Protein AF-A0A918GVF9-F1 (afdb_monomer)

Sequence (146 aa):
MPPSTAGGTGHGTGARDRGTAPSPSNTGVKCWPDTREYTHTYPTDYAALGDGRPAALFSSYDQQTVDTHFAWMSRYGVDTAALQRFDPTGDEGPTRDAMTEKVRVAAEAHGVDREGTRRRRDARRRPRRYASPPRRTASGFTSCTT

Organism: Streptomyces griseoviridis (NCBI:txid45398)

Radius of gyration: 26.33 Å; Cα contacts (8 Å, |Δi|>4): 145; chains: 1; bounding box: 44×30×105 Å

Foldseek 3Di:
DDPDPLPDQAQEDFFPPSSAFHEPVGGPDPDQDDCPQPPDWGAGHYQADPVRHTRTHDHPLDLSVLLVVLLVCLVVVNQEDDDDDDPCPDPCVVSSVSSVVSNVVSSVVSNRCVVVVVVVVVVVVDPPPPPPDDPPDDDDDDDDDD

Secondary structure (DSSP, 8-state):
-PPP---S--S-TT-SSTTS---SSS---SSPPP-TT-S--EE-SSPPPTTS---EE--TTSHHHHHHHHHHHHHTT----------TTSTTHHHHHHHHHHHHHHHHHHTSSHHHHHHHHHHHHS-----PPP-------PPPP-

pLDDT: mean 81.17, std 18.95, range [29.47, 98.25]

Solvent-accessible surface area (backbone atoms only — not comparable to full-atom values): 9246 Å² total; per-residue (Å²): 132,79,84,77,85,70,76,90,69,63,62,31,55,41,20,66,54,57,92,42,66,25,22,89,92,30,57,53,62,87,68,86,77,88,56,87,86,50,95,61,68,43,77,38,68,44,70,55,41,100,85,67,47,78,37,54,41,56,31,82,75,41,61,70,48,45,39,48,53,32,46,47,30,40,75,72,70,42,48,71,80,83,86,88,84,70,59,70,86,53,93,51,17,67,62,53,52,54,50,51,52,51,50,50,54,26,23,65,74,41,53,28,37,54,68,61,50,49,53,52,54,53,57,71,69,50,77,85,80,77,75,76,76,81,82,79,77,88,76,85,87,82,87,83,86,132

Nearest PDB structures (foldseek):
  8wey-assembly1_K  TM=3.440E-01  e=5.937E+00  Cyanidium caldarium

Mean predicted aligned error: 11.57 Å

Structure (mmCIF, N/CA/C/O backbone):
data_AF-A0A918GVF9-F1
#
_entry.id   AF-A0A918GVF9-F1
#
loop_
_atom_site.group_PDB
_atom_site.id
_atom_site.type_symbol
_atom_site.label_atom_id
_atom_site.label_alt_id
_atom_site.label_comp_id
_atom_site.label_asym_id
_atom_site.label_entity_id
_atom_site.label_seq_id
_atom_site.pdbx_PDB_ins_code
_atom_site.Cartn_x
_atom_site.Cartn_y
_atom_site.Cartn_z
_atom_site.occupancy
_atom_site.B_iso_or_equiv
_atom_site.auth_seq_id
_atom_site.auth_comp_id
_atom_site.auth_asym_id
_atom_site.auth_atom_id
_atom_site.pdbx_PDB_model_num
ATOM 1 N N . MET A 1 1 ? 27.249 8.637 4.691 1.00 33.12 1 MET A N 1
ATOM 2 C CA . MET A 1 1 ? 26.865 8.575 3.265 1.00 33.12 1 MET A CA 1
ATOM 3 C C . MET A 1 1 ? 25.589 9.383 3.091 1.00 33.12 1 MET A C 1
ATOM 5 O O . MET A 1 1 ? 24.754 9.304 3.985 1.00 33.12 1 MET A O 1
ATOM 9 N N . PRO A 1 2 ? 25.465 10.215 2.046 1.00 29.47 2 PRO A N 1
ATOM 10 C CA . PRO A 1 2 ? 24.262 11.016 1.830 1.00 29.47 2 PRO A CA 1
ATOM 11 C C . PRO A 1 2 ? 23.060 10.106 1.519 1.00 29.47 2 PRO A C 1
ATOM 13 O O . PRO A 1 2 ? 23.265 9.018 0.971 1.00 29.47 2 PRO A O 1
ATOM 16 N N . PRO A 1 3 ? 21.823 10.513 1.862 1.00 35.34 3 PRO A N 1
ATOM 17 C CA . PRO A 1 3 ? 20.632 9.768 1.482 1.00 35.34 3 PRO A CA 1
ATOM 18 C C . PRO A 1 3 ? 20.571 9.712 -0.044 1.00 35.34 3 PRO A C 1
ATOM 20 O O . PRO A 1 3 ? 20.588 10.744 -0.714 1.00 35.34 3 PRO A O 1
ATOM 23 N N . SER A 1 4 ? 20.570 8.495 -0.585 1.00 39.38 4 SER A N 1
ATOM 24 C CA . SER A 1 4 ? 20.443 8.268 -2.018 1.00 39.38 4 SER A CA 1
ATOM 25 C C . SER A 1 4 ? 19.138 8.895 -2.496 1.00 39.38 4 SER A C 1
ATOM 27 O O . SER A 1 4 ? 18.053 8.488 -2.078 1.00 39.38 4 SER A O 1
ATOM 29 N N . THR A 1 5 ? 19.253 9.890 -3.373 1.00 34.50 5 THR A N 1
ATOM 30 C CA . THR A 1 5 ? 18.178 10.339 -4.254 1.00 34.50 5 THR A CA 1
ATOM 31 C C . THR A 1 5 ? 17.861 9.186 -5.207 1.00 34.50 5 THR A C 1
ATOM 33 O O . THR A 1 5 ? 18.295 9.166 -6.356 1.00 34.50 5 THR A O 1
ATOM 36 N N . ALA A 1 6 ? 17.149 8.177 -4.707 1.00 33.53 6 ALA A N 1
ATOM 37 C CA . ALA A 1 6 ? 16.557 7.146 -5.534 1.00 33.53 6 ALA A CA 1
ATOM 38 C C . ALA A 1 6 ? 15.424 7.803 -6.324 1.00 33.53 6 ALA A C 1
ATOM 40 O O . ALA A 1 6 ? 14.406 8.216 -5.767 1.00 33.53 6 ALA A O 1
ATOM 41 N N . GLY A 1 7 ? 15.626 7.942 -7.632 1.00 30.58 7 GLY A N 1
ATOM 42 C CA . GLY A 1 7 ? 14.549 8.279 -8.544 1.00 30.58 7 GLY A CA 1
ATOM 43 C C . GLY A 1 7 ? 13.405 7.279 -8.379 1.00 30.58 7 GLY A C 1
ATOM 44 O O . GLY A 1 7 ? 13.606 6.079 -8.519 1.00 30.58 7 GLY A O 1
ATOM 45 N N . GLY A 1 8 ? 12.220 7.791 -8.047 1.00 36.34 8 GLY A N 1
ATOM 46 C CA . GLY A 1 8 ? 10.914 7.278 -8.475 1.00 36.34 8 GLY A CA 1
ATOM 47 C C . GLY A 1 8 ? 10.528 5.819 -8.209 1.00 36.34 8 GLY A C 1
ATOM 48 O O . GLY A 1 8 ? 9.499 5.399 -8.728 1.00 36.34 8 GLY A O 1
ATOM 49 N N . THR A 1 9 ? 11.272 5.036 -7.433 1.00 40.56 9 THR A N 1
ATOM 50 C CA . THR A 1 9 ? 10.887 3.659 -7.103 1.00 40.56 9 THR A CA 1
ATOM 51 C C . THR A 1 9 ? 10.206 3.663 -5.741 1.00 40.56 9 THR A C 1
ATOM 53 O O . THR A 1 9 ? 10.837 3.721 -4.688 1.00 40.56 9 THR A O 1
ATOM 56 N N . GLY A 1 10 ? 8.869 3.684 -5.757 1.00 46.06 10 GLY A N 1
ATOM 57 C CA . GLY A 1 10 ? 8.077 3.433 -4.555 1.00 46.06 10 GLY A CA 1
ATOM 58 C C . GLY A 1 10 ? 8.561 2.144 -3.891 1.00 46.06 10 GLY A C 1
ATOM 59 O O . GLY A 1 10 ? 8.975 1.227 -4.596 1.00 46.06 10 GLY A O 1
ATOM 60 N N . HIS A 1 11 ? 8.536 2.080 -2.554 1.00 53.72 11 HIS A N 1
ATOM 61 C CA . HIS A 1 11 ? 8.862 0.871 -1.787 1.00 53.72 11 HIS A CA 1
ATOM 62 C C . HIS A 1 11 ? 8.232 -0.346 -2.487 1.00 53.72 11 HIS A C 1
ATOM 64 O O . HIS A 1 11 ? 7.002 -0.468 -2.518 1.00 53.72 11 HIS A O 1
ATOM 70 N N . GLY A 1 12 ? 9.074 -1.150 -3.146 1.00 54.94 12 GLY A N 1
ATOM 71 C CA . GLY A 1 12 ? 8.654 -1.999 -4.257 1.00 54.94 12 GLY A CA 1
ATOM 72 C C . GLY A 1 12 ? 7.879 -3.213 -3.781 1.00 54.94 12 GLY A C 1
ATOM 73 O O . GLY A 1 12 ? 8.463 -4.260 -3.498 1.00 54.94 12 GLY A O 1
ATOM 74 N N . THR A 1 13 ? 6.555 -3.093 -3.699 1.00 71.50 13 THR A N 1
ATOM 75 C CA . THR A 1 13 ? 5.681 -4.258 -3.575 1.00 71.50 13 THR A CA 1
ATOM 76 C C . THR A 1 13 ? 6.013 -5.223 -4.710 1.00 71.50 13 THR A C 1
ATOM 78 O O . THR A 1 13 ? 6.004 -4.844 -5.878 1.00 71.50 13 THR A O 1
ATOM 81 N N . GLY A 1 14 ? 6.307 -6.479 -4.376 1.00 81.50 14 GLY A N 1
ATOM 82 C CA . GLY A 1 14 ? 6.514 -7.518 -5.384 1.00 81.50 14 GLY A CA 1
ATOM 83 C C . GLY A 1 14 ? 7.934 -7.640 -5.947 1.00 81.50 14 GLY A C 1
ATOM 84 O O . GLY A 1 14 ? 8.121 -8.440 -6.859 1.00 81.50 14 GLY A O 1
ATOM 85 N N . ALA A 1 15 ? 8.935 -6.937 -5.410 1.00 88.88 15 ALA A N 1
ATOM 86 C CA . ALA A 1 15 ? 10.353 -7.190 -5.701 1.00 88.88 15 ALA A CA 1
ATOM 87 C C . ALA A 1 15 ? 11.010 -8.064 -4.612 1.00 88.88 15 ALA A C 1
ATOM 89 O O . ALA A 1 15 ? 10.568 -8.050 -3.461 1.00 88.88 15 ALA A O 1
ATOM 90 N N . ARG A 1 16 ? 12.066 -8.825 -4.950 1.00 87.31 16 ARG A N 1
ATOM 91 C CA . ARG A 1 16 ? 12.902 -9.510 -3.936 1.00 87.31 16 ARG A CA 1
ATOM 92 C C . ARG A 1 16 ? 13.949 -8.555 -3.376 1.00 87.31 16 ARG A C 1
ATOM 94 O O . ARG A 1 16 ? 14.058 -8.404 -2.163 1.00 87.31 16 ARG A O 1
ATOM 101 N N . ASP A 1 17 ? 14.683 -7.903 -4.269 1.00 87.75 17 ASP A N 1
ATOM 102 C CA . ASP A 1 17 ? 15.505 -6.745 -3.950 1.00 87.75 17 ASP A CA 1
ATOM 103 C C . ASP A 1 17 ? 14.630 -5.491 -4.007 1.00 87.75 17 ASP A C 1
ATOM 105 O O . ASP A 1 17 ? 14.181 -5.079 -5.076 1.00 87.75 17 ASP A O 1
ATOM 109 N N . ARG A 1 18 ? 14.385 -4.896 -2.837 1.00 78.31 18 ARG A N 1
ATOM 110 C CA . ARG A 1 18 ? 13.498 -3.737 -2.665 1.00 78.31 18 ARG A CA 1
ATOM 111 C C . ARG A 1 18 ? 14.076 -2.436 -3.231 1.00 78.31 18 ARG A C 1
ATOM 113 O O . ARG A 1 18 ? 13.327 -1.469 -3.328 1.00 78.31 18 ARG A O 1
ATOM 120 N N . GLY A 1 19 ? 15.372 -2.395 -3.561 1.00 82.12 19 GLY A N 1
ATOM 121 C CA . GLY A 1 19 ? 16.025 -1.231 -4.172 1.00 82.12 19 GLY A CA 1
ATOM 122 C C . GLY A 1 19 ? 15.843 -1.139 -5.690 1.00 82.12 19 GLY A C 1
ATOM 123 O O . GLY A 1 19 ? 16.130 -0.098 -6.276 1.00 82.12 19 GLY A O 1
ATOM 124 N N . THR A 1 20 ? 15.350 -2.210 -6.314 1.00 85.75 20 THR A N 1
ATOM 125 C CA . THR A 1 20 ? 15.205 -2.340 -7.766 1.00 85.75 20 THR A CA 1
ATOM 126 C C . THR A 1 20 ? 13.743 -2.623 -8.115 1.00 85.75 20 THR A C 1
ATOM 128 O O . THR A 1 20 ? 13.026 -3.272 -7.349 1.00 85.75 20 THR A O 1
ATOM 131 N N . ALA A 1 21 ? 13.278 -2.157 -9.277 1.00 87.75 21 ALA A N 1
ATOM 132 C CA . ALA A 1 21 ? 11.912 -2.413 -9.726 1.00 87.75 21 ALA A CA 1
ATOM 133 C C . ALA A 1 21 ? 11.616 -3.930 -9.830 1.00 87.75 21 ALA A C 1
ATOM 135 O O . ALA A 1 21 ? 12.516 -4.727 -10.135 1.00 87.75 21 ALA A O 1
ATOM 136 N N . PRO A 1 22 ? 10.363 -4.359 -9.578 1.00 92.19 22 PRO A N 1
ATOM 137 C CA . PRO A 1 22 ? 9.943 -5.727 -9.842 1.00 92.19 22 PRO A CA 1
ATOM 138 C C . PRO A 1 22 ? 10.125 -6.076 -11.319 1.00 92.19 22 PRO A C 1
ATOM 140 O O . PRO A 1 22 ? 9.719 -5.321 -12.200 1.00 92.19 22 PRO A O 1
ATOM 143 N N . SER A 1 23 ? 10.687 -7.248 -11.589 1.00 93.3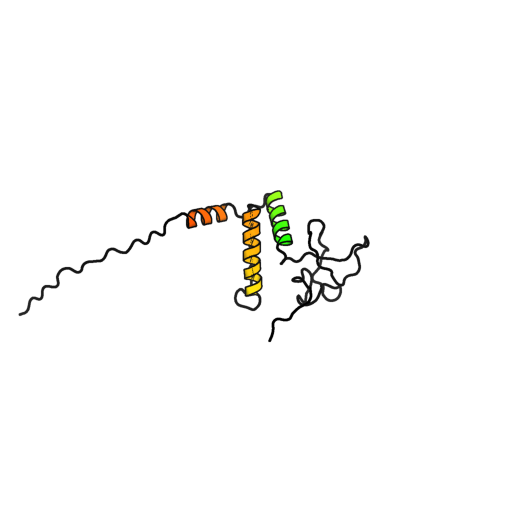8 23 SER A N 1
ATOM 144 C CA . SER A 1 23 ? 10.942 -7.733 -12.949 1.00 93.38 23 SER A CA 1
ATOM 145 C C . SER A 1 23 ? 10.921 -9.265 -12.979 1.00 93.38 23 SER A C 1
ATOM 147 O O . SER A 1 23 ? 10.955 -9.885 -11.909 1.00 93.38 23 SER A O 1
ATOM 149 N N . PRO A 1 24 ? 10.926 -9.917 -14.158 1.00 93.88 24 PRO A N 1
ATOM 150 C CA . PRO A 1 24 ? 11.056 -11.373 -14.237 1.00 93.88 24 PRO A CA 1
ATOM 151 C C . PRO A 1 24 ? 12.293 -11.927 -13.503 1.00 93.88 24 PRO A C 1
ATOM 153 O O . PRO A 1 24 ? 12.234 -13.024 -12.947 1.00 93.88 24 PRO A O 1
ATOM 156 N N . SER A 1 25 ? 13.394 -11.166 -13.448 1.00 94.56 25 SER A N 1
ATOM 157 C CA . SER A 1 25 ? 14.614 -11.527 -12.711 1.00 94.56 25 SER A CA 1
ATOM 158 C C . SER A 1 25 ? 14.602 -11.081 -11.239 1.00 94.56 25 SER A C 1
ATOM 160 O O . SER A 1 25 ? 15.295 -11.681 -10.419 1.00 94.56 25 SER A O 1
ATOM 162 N N . ASN A 1 26 ? 13.768 -10.106 -10.865 1.00 92.88 26 ASN A N 1
ATOM 163 C CA . ASN A 1 26 ? 13.602 -9.584 -9.505 1.00 92.88 26 ASN A CA 1
ATOM 164 C C . ASN A 1 26 ? 12.141 -9.704 -9.024 1.00 92.88 26 ASN A C 1
ATOM 166 O O . ASN A 1 26 ? 11.448 -8.706 -8.823 1.00 92.88 26 ASN A O 1
ATOM 170 N N . THR A 1 27 ? 11.644 -10.937 -8.861 1.00 91.25 27 THR A N 1
ATOM 171 C CA . THR A 1 27 ? 10.213 -11.189 -8.607 1.00 91.25 27 THR A CA 1
ATOM 172 C C . THR A 1 27 ? 9.869 -11.728 -7.219 1.00 91.25 27 THR A C 1
ATOM 174 O O . THR A 1 27 ? 10.234 -12.838 -6.839 1.00 91.25 27 THR A O 1
ATOM 177 N N . GLY A 1 28 ? 9.093 -10.961 -6.462 1.00 89.38 28 GLY A N 1
ATOM 178 C CA . GLY A 1 28 ? 8.293 -11.430 -5.329 1.00 89.38 28 GLY A CA 1
ATOM 179 C C . GLY A 1 28 ? 6.822 -11.685 -5.692 1.00 89.38 28 GLY A C 1
ATOM 180 O O . GLY A 1 28 ? 6.088 -12.258 -4.889 1.00 89.38 28 GLY A O 1
ATOM 181 N N . VAL A 1 29 ? 6.382 -11.284 -6.889 1.00 89.31 29 VAL A N 1
ATOM 182 C CA . VAL A 1 29 ? 4.990 -11.414 -7.344 1.00 89.31 29 VAL A CA 1
ATOM 183 C C . VAL A 1 29 ? 4.675 -12.875 -7.670 1.00 89.31 29 VAL A C 1
ATOM 185 O O . VAL A 1 29 ? 5.296 -13.481 -8.539 1.00 89.31 29 VAL A O 1
ATOM 188 N N . LYS A 1 30 ? 3.691 -13.453 -6.973 1.00 88.56 30 LYS A N 1
ATOM 189 C CA . LYS A 1 30 ? 3.166 -14.805 -7.255 1.00 88.56 30 LYS A CA 1
ATOM 190 C C . LYS A 1 30 ? 1.870 -14.780 -8.057 1.00 88.56 30 LYS A C 1
ATOM 192 O O . LYS A 1 30 ? 1.639 -15.658 -8.878 1.00 88.56 30 LYS A O 1
ATOM 197 N N . CYS A 1 31 ? 1.054 -13.763 -7.822 1.00 90.00 31 CYS A N 1
ATOM 198 C CA . CYS A 1 31 ? -0.168 -13.468 -8.548 1.00 90.00 31 CYS A CA 1
ATOM 199 C C . CYS A 1 31 ? -0.226 -11.960 -8.797 1.00 90.00 31 CYS A C 1
ATOM 201 O O . CYS A 1 31 ? 0.205 -11.173 -7.951 1.00 90.00 31 CYS A O 1
ATOM 203 N N . TRP A 1 32 ? -0.724 -11.565 -9.968 1.00 90.94 32 TRP A N 1
ATOM 204 C CA . TRP A 1 32 ? -0.876 -10.153 -10.290 1.00 90.94 32 TRP A CA 1
ATOM 205 C C . TRP A 1 32 ? -2.092 -9.587 -9.544 1.00 90.94 32 TRP A C 1
ATOM 207 O O . TRP A 1 32 ? -3.182 -10.149 -9.691 1.00 90.94 32 TRP A O 1
ATOM 217 N N . PRO A 1 33 ? -1.944 -8.532 -8.723 1.00 92.00 33 PRO A N 1
ATOM 218 C CA . PRO A 1 33 ? -3.074 -7.956 -8.013 1.00 92.00 33 PRO A CA 1
ATOM 219 C C . PRO A 1 33 ? -3.990 -7.196 -8.974 1.00 92.00 33 PRO A C 1
ATOM 221 O O . PRO A 1 33 ? -3.549 -6.642 -9.981 1.00 92.00 33 PRO A O 1
ATOM 224 N N . ASP A 1 34 ? -5.268 -7.115 -8.623 1.00 91.69 34 ASP A N 1
ATOM 225 C CA . ASP A 1 34 ? -6.164 -6.153 -9.251 1.00 91.69 34 ASP A CA 1
ATOM 226 C C . ASP A 1 34 ? -5.838 -4.748 -8.741 1.00 91.69 34 ASP A C 1
ATOM 228 O O . ASP A 1 34 ? -5.855 -4.499 -7.535 1.00 91.69 34 ASP A O 1
ATOM 232 N N . THR A 1 35 ? -5.520 -3.838 -9.659 1.00 92.62 35 THR A N 1
ATOM 233 C CA . THR A 1 35 ? -5.090 -2.479 -9.327 1.00 92.62 35 THR A CA 1
ATOM 234 C C . THR A 1 35 ? -6.123 -1.396 -9.625 1.00 92.62 35 THR A C 1
ATOM 236 O O . THR A 1 35 ? -5.821 -0.215 -9.481 1.00 92.62 35 THR A O 1
ATOM 239 N N . ARG A 1 36 ? -7.352 -1.765 -10.010 1.00 93.06 36 ARG A N 1
ATOM 240 C CA . ARG A 1 36 ? -8.380 -0.813 -10.477 1.00 93.06 36 ARG A CA 1
ATOM 241 C C . ARG A 1 36 ? -8.824 0.227 -9.441 1.00 93.06 36 ARG A C 1
ATOM 243 O O . ARG A 1 36 ? -9.273 1.295 -9.837 1.00 93.06 36 ARG A O 1
ATOM 250 N N . GLU A 1 37 ? -8.723 -0.072 -8.146 1.00 96.31 37 GLU A N 1
ATOM 251 C CA . GLU A 1 37 ? -9.102 0.851 -7.058 1.00 96.31 37 GLU A CA 1
ATOM 252 C C . GLU A 1 37 ? -7.926 1.717 -6.555 1.00 96.31 37 GLU A C 1
ATOM 254 O O . GLU A 1 37 ? -8.115 2.566 -5.682 1.00 96.31 37 GLU A O 1
ATOM 259 N N . TYR A 1 38 ? -6.718 1.552 -7.110 1.00 95.62 38 TYR A N 1
ATOM 260 C CA . TYR A 1 38 ? -5.571 2.400 -6.777 1.00 95.62 38 TYR A CA 1
ATOM 261 C C . TYR A 1 38 ? -5.444 3.550 -7.773 1.00 95.62 38 TYR A C 1
ATOM 263 O O . TYR A 1 38 ? -5.324 3.336 -8.978 1.00 95.62 38 TYR A O 1
ATOM 271 N N . THR A 1 39 ? -5.428 4.786 -7.275 1.00 95.81 39 THR A N 1
ATOM 272 C CA . 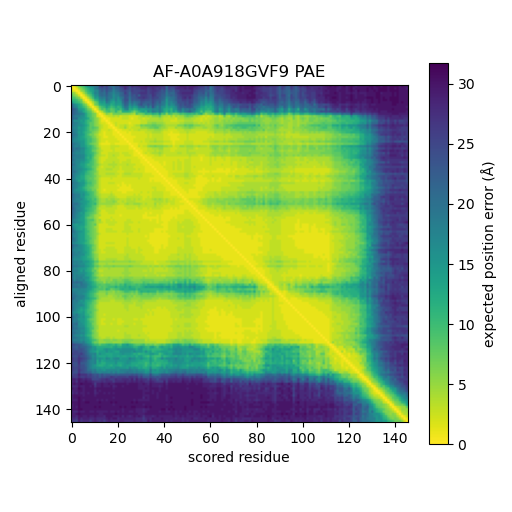THR A 1 39 ? -5.197 5.975 -8.116 1.00 95.81 39 THR A CA 1
ATOM 273 C C . THR A 1 39 ? -3.720 6.177 -8.438 1.00 95.81 39 THR A C 1
ATOM 275 O O . THR A 1 39 ? -3.384 6.872 -9.396 1.00 95.81 39 THR A O 1
ATOM 278 N N . HIS A 1 40 ? -2.838 5.572 -7.638 1.00 93.00 40 HIS A N 1
ATOM 279 C CA . HIS A 1 40 ? -1.396 5.589 -7.826 1.00 93.00 40 HIS A CA 1
ATOM 280 C C . HIS A 1 40 ? -0.881 4.164 -8.003 1.00 93.00 40 HIS A C 1
ATOM 282 O O . HIS A 1 40 ? -1.052 3.298 -7.145 1.00 93.00 40 HIS A O 1
ATOM 288 N N . THR A 1 41 ? -0.220 3.932 -9.131 1.00 93.69 41 THR A N 1
ATOM 289 C CA . THR A 1 41 ? 0.472 2.680 -9.427 1.00 93.69 41 THR A CA 1
ATOM 290 C C . THR A 1 41 ? 1.870 2.983 -9.931 1.00 93.69 41 THR A C 1
ATOM 292 O O . THR A 1 41 ? 2.097 4.001 -10.584 1.00 93.69 41 THR A O 1
ATOM 295 N N . TYR A 1 42 ? 2.792 2.074 -9.662 1.00 92.75 42 TYR A N 1
ATOM 296 C CA . TYR A 1 42 ? 4.203 2.200 -9.973 1.00 92.75 42 TYR A CA 1
ATOM 297 C C . TYR A 1 42 ? 4.563 1.186 -11.058 1.00 92.75 42 TYR A C 1
ATOM 299 O O . TYR A 1 42 ? 4.211 0.008 -10.917 1.00 92.75 42 TYR A O 1
ATOM 307 N N . PRO A 1 43 ? 5.212 1.621 -12.149 1.00 92.38 43 PRO A N 1
ATOM 308 C CA . PRO A 1 43 ? 5.583 0.730 -13.236 1.00 92.38 43 PRO A CA 1
ATOM 309 C C . PRO A 1 43 ? 6.573 -0.334 -12.759 1.00 92.38 43 PRO A C 1
ATOM 311 O O . PRO A 1 43 ?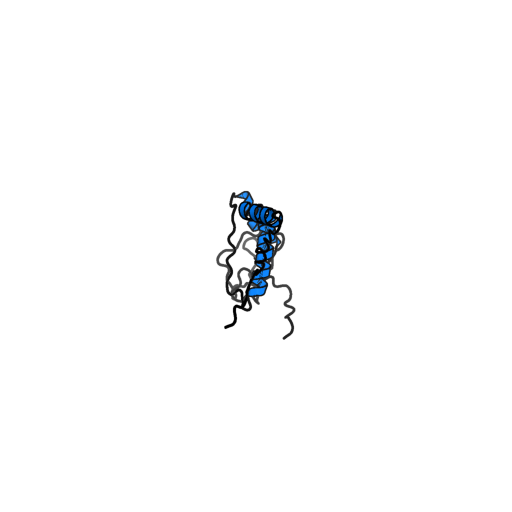 7.342 -0.133 -11.818 1.00 92.38 43 PRO A O 1
ATOM 314 N N . THR A 1 44 ? 6.537 -1.471 -13.437 1.00 94.00 44 THR A N 1
ATOM 315 C CA . THR A 1 44 ? 7.466 -2.586 -13.254 1.00 94.00 44 THR A CA 1
ATOM 316 C C . THR A 1 44 ? 8.190 -2.866 -14.568 1.00 94.00 44 THR A C 1
ATOM 318 O O . THR A 1 44 ? 7.742 -2.418 -15.623 1.00 94.00 44 THR A O 1
ATOM 321 N N . ASP A 1 45 ? 9.255 -3.664 -14.523 1.00 95.00 45 ASP A N 1
ATOM 322 C CA . ASP A 1 45 ? 10.012 -4.069 -15.716 1.00 95.00 45 ASP A CA 1
ATOM 323 C C . ASP A 1 45 ? 9.472 -5.3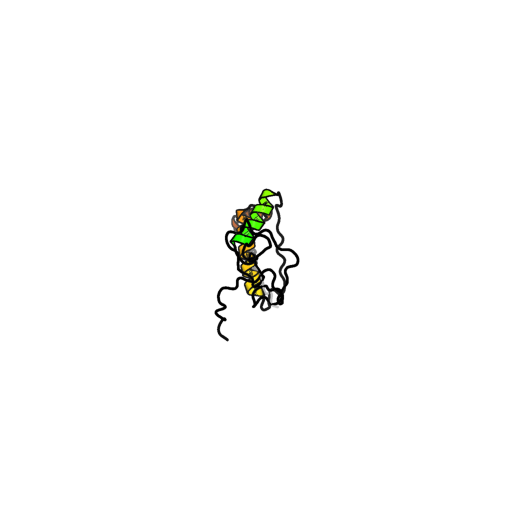73 -16.335 1.00 95.00 45 ASP A C 1
ATOM 325 O O . ASP A 1 45 ? 10.182 -6.109 -17.025 1.00 95.00 45 ASP A O 1
ATOM 329 N N . TYR A 1 46 ? 8.211 -5.712 -16.063 1.00 94.56 46 TYR A N 1
ATOM 330 C CA . TYR A 1 46 ? 7.520 -6.781 -16.778 1.00 94.56 46 TYR A CA 1
ATOM 331 C C . TYR A 1 46 ? 7.002 -6.289 -18.127 1.00 94.56 46 TYR A C 1
ATOM 333 O O . TYR A 1 46 ? 6.730 -5.105 -18.328 1.00 94.56 46 TYR A O 1
ATOM 341 N N . ALA A 1 47 ? 6.798 -7.233 -19.045 1.00 95.25 47 ALA A N 1
ATOM 342 C CA . ALA A 1 47 ? 6.024 -6.968 -20.248 1.00 95.25 47 ALA A CA 1
ATOM 343 C C . ALA A 1 47 ? 4.596 -6.520 -19.890 1.00 95.25 47 ALA A C 1
ATOM 345 O O . ALA A 1 47 ? 4.086 -6.832 -18.810 1.00 95.25 47 ALA A O 1
ATOM 346 N N . ALA A 1 48 ? 3.948 -5.815 -20.820 1.0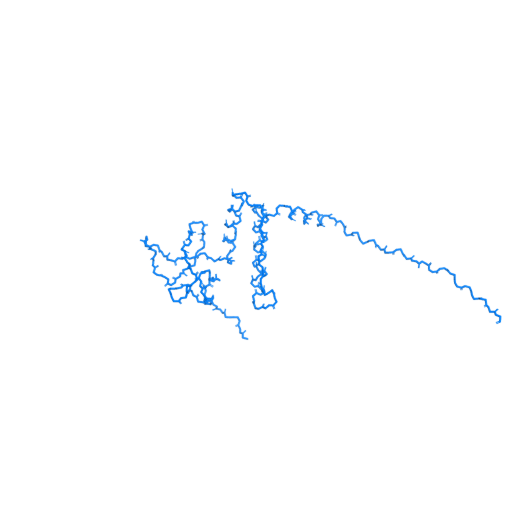0 95.06 48 ALA A N 1
ATOM 347 C CA . ALA A 1 48 ? 2.538 -5.465 -20.697 1.00 95.06 48 ALA A CA 1
ATOM 348 C C . ALA A 1 48 ? 1.683 -6.708 -20.394 1.00 95.06 48 ALA A C 1
ATOM 350 O O . ALA A 1 48 ? 1.999 -7.826 -20.813 1.00 95.06 48 ALA A O 1
ATOM 351 N N . LEU A 1 49 ? 0.596 -6.499 -19.656 1.00 92.06 49 LEU A N 1
ATOM 352 C CA . LEU A 1 49 ? -0.347 -7.556 -19.312 1.00 92.06 49 LEU A CA 1
ATOM 353 C C . LEU A 1 49 ? -1.022 -8.100 -20.581 1.00 92.06 49 LEU A C 1
ATOM 355 O O . LEU A 1 49 ? -0.966 -7.487 -21.646 1.00 92.06 49 LEU A O 1
ATOM 359 N N . GLY A 1 50 ? -1.695 -9.249 -20.476 1.00 90.94 50 GLY A N 1
ATOM 360 C CA . GLY A 1 50 ? -2.331 -9.908 -21.629 1.00 90.94 50 GLY A CA 1
ATOM 361 C C . GLY A 1 50 ? -3.400 -9.072 -22.351 1.00 90.94 50 GLY A C 1
ATOM 362 O O . GLY A 1 50 ? -3.775 -9.399 -23.470 1.00 90.94 50 GLY A O 1
ATOM 363 N N . ASP A 1 51 ? -3.867 -7.987 -21.733 1.00 91.12 51 ASP A N 1
ATOM 364 C CA . ASP A 1 51 ? -4.800 -7.007 -22.299 1.00 91.12 51 ASP A CA 1
ATOM 365 C C . ASP A 1 51 ? -4.111 -5.732 -22.831 1.00 91.12 51 ASP A C 1
ATOM 367 O O . ASP A 1 51 ? -4.779 -4.757 -23.171 1.00 91.12 51 ASP A O 1
ATOM 371 N N . GLY A 1 52 ? -2.777 -5.723 -22.895 1.00 92.50 52 GLY A N 1
ATOM 372 C CA . GLY A 1 52 ? -1.964 -4.613 -23.388 1.00 92.50 52 GLY A CA 1
ATOM 373 C C . GLY A 1 52 ? -1.725 -3.489 -22.378 1.00 92.50 52 GLY A C 1
ATOM 374 O O . GLY A 1 52 ? -0.994 -2.548 -22.691 1.00 92.50 52 GLY A O 1
ATOM 375 N N . ARG A 1 53 ? -2.292 -3.555 -21.165 1.00 90.44 53 ARG A N 1
ATOM 376 C CA . ARG A 1 53 ? -2.052 -2.530 -20.138 1.00 90.44 53 ARG A CA 1
ATOM 377 C C . ARG A 1 53 ? -0.623 -2.616 -19.587 1.00 90.44 53 ARG A C 1
ATOM 379 O O . ARG A 1 53 ? -0.090 -3.722 -19.452 1.00 90.44 53 ARG A O 1
ATOM 386 N N . PRO A 1 54 ? -0.001 -1.483 -19.206 1.00 92.00 54 PRO A N 1
ATOM 387 C CA . PRO A 1 54 ? 1.286 -1.500 -18.522 1.00 92.00 54 PRO A CA 1
ATOM 388 C C . PRO A 1 54 ? 1.237 -2.348 -17.248 1.00 92.00 54 PRO A C 1
ATOM 390 O O . PRO A 1 54 ? 0.286 -2.266 -16.467 1.00 92.00 54 PRO A O 1
ATOM 393 N N . ALA A 1 55 ? 2.286 -3.133 -17.016 1.00 93.94 55 ALA A N 1
ATOM 394 C CA . ALA A 1 55 ? 2.454 -3.877 -15.780 1.00 93.94 55 ALA A CA 1
ATOM 395 C C . ALA A 1 55 ? 2.874 -2.913 -14.659 1.00 93.94 55 ALA A C 1
ATOM 397 O O . ALA A 1 55 ? 4.049 -2.576 -14.511 1.00 93.94 55 ALA A O 1
ATOM 398 N N . ALA A 1 56 ? 1.899 -2.442 -13.883 1.00 93.88 56 ALA A N 1
ATOM 399 C CA . ALA A 1 56 ? 2.111 -1.583 -12.723 1.00 93.88 56 ALA A CA 1
ATOM 400 C C . ALA A 1 56 ? 1.495 -2.175 -11.443 1.00 93.88 56 ALA A C 1
ATOM 402 O O . ALA A 1 56 ? 0.449 -2.827 -11.485 1.00 93.88 56 ALA A O 1
ATOM 403 N N . LEU A 1 57 ? 2.141 -1.928 -10.301 1.00 93.81 57 LEU A N 1
ATOM 404 C CA . LEU A 1 57 ? 1.734 -2.402 -8.973 1.00 93.81 57 LEU A CA 1
ATOM 405 C C . LEU A 1 57 ? 1.475 -1.225 -8.029 1.00 93.81 57 LEU A C 1
ATOM 407 O O . LEU A 1 57 ? 2.039 -0.148 -8.195 1.00 93.81 57 LEU A O 1
ATOM 411 N N . PHE A 1 58 ? 0.652 -1.426 -7.004 1.00 93.88 58 PHE A N 1
ATOM 412 C CA . PHE A 1 58 ? 0.548 -0.471 -5.899 1.00 93.88 58 PHE A CA 1
ATOM 413 C C . PHE A 1 58 ? 1.780 -0.566 -4.981 1.00 93.88 58 PHE A C 1
ATOM 415 O O . PHE A 1 58 ? 2.432 -1.611 -4.912 1.00 93.88 58 PHE A O 1
ATOM 422 N N . SER A 1 59 ? 2.079 0.484 -4.213 1.00 92.19 59 SER A N 1
ATOM 423 C CA . SER A 1 59 ? 3.073 0.410 -3.132 1.00 92.19 59 SER A CA 1
ATOM 424 C C . SER A 1 59 ? 2.367 0.277 -1.790 1.00 92.19 59 SER A C 1
ATOM 426 O O . SER A 1 59 ? 1.591 1.152 -1.422 1.00 92.19 59 SER A O 1
ATOM 428 N N . SER A 1 60 ? 2.686 -0.756 -1.002 1.00 91.25 60 SER A N 1
ATOM 429 C CA . SER A 1 60 ? 2.153 -0.897 0.365 1.00 91.25 60 SER A CA 1
ATOM 430 C C . SER A 1 60 ? 2.536 0.266 1.290 1.00 91.25 60 SER A C 1
ATOM 432 O O . SER A 1 60 ? 2.007 0.360 2.393 1.00 91.25 60 SER A O 1
ATOM 434 N N . TYR A 1 61 ? 3.468 1.129 0.869 1.00 92.38 61 TYR A N 1
ATOM 435 C CA . TYR A 1 61 ? 3.885 2.321 1.602 1.00 92.38 61 TYR A CA 1
ATOM 436 C C . TYR A 1 61 ? 3.041 3.571 1.284 1.00 92.38 61 TYR A C 1
ATOM 438 O O . TYR A 1 61 ? 3.012 4.530 2.066 1.00 92.38 61 TYR A O 1
ATOM 446 N N . ASP A 1 62 ? 2.350 3.591 0.142 1.00 94.50 62 ASP A N 1
ATOM 447 C CA . ASP A 1 62 ? 1.505 4.718 -0.252 1.00 94.50 62 ASP A CA 1
ATOM 448 C C . ASP A 1 62 ? 0.291 4.823 0.685 1.00 94.50 62 ASP A C 1
ATOM 450 O O . ASP A 1 62 ? -0.355 3.824 1.002 1.00 94.50 62 ASP A O 1
ATOM 454 N N . GLN A 1 63 ? -0.030 6.045 1.127 1.00 96.50 63 GLN A N 1
ATOM 455 C CA . GLN A 1 63 ? -1.217 6.278 1.949 1.00 96.50 63 GLN A CA 1
ATOM 456 C C . GLN A 1 63 ? -2.491 5.852 1.215 1.00 96.50 63 GLN A C 1
ATOM 458 O O . GLN A 1 63 ? -3.342 5.217 1.827 1.00 96.50 63 GLN A O 1
ATOM 463 N N . GLN A 1 64 ? -2.597 6.115 -0.091 1.00 96.88 64 GLN A N 1
ATOM 464 C CA . GLN A 1 64 ? -3.795 5.776 -0.858 1.00 96.88 64 GLN A CA 1
ATOM 465 C C . GLN A 1 64 ? -4.045 4.262 -0.896 1.00 96.88 64 GLN A C 1
ATOM 467 O O . GLN A 1 64 ? -5.195 3.819 -0.863 1.00 96.88 64 GLN A O 1
ATOM 472 N N . THR A 1 65 ? -2.978 3.457 -0.894 1.00 97.12 65 THR A N 1
ATOM 473 C CA . THR A 1 65 ? -3.087 1.997 -0.780 1.00 97.12 65 THR A CA 1
ATOM 474 C C . THR 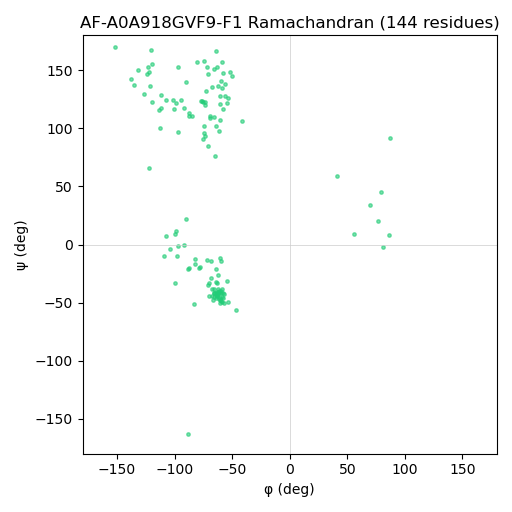A 1 65 ? -3.618 1.593 0.594 1.00 97.12 65 THR A C 1
ATOM 476 O O . THR A 1 65 ? -4.546 0.788 0.671 1.00 97.12 65 THR A O 1
ATOM 479 N N . VAL A 1 66 ? -3.060 2.164 1.668 1.00 97.50 66 VAL A N 1
ATOM 480 C CA . VAL A 1 66 ? -3.500 1.881 3.043 1.00 97.50 66 VAL A CA 1
ATOM 481 C C . VAL A 1 66 ? -4.972 2.257 3.214 1.00 97.50 66 VAL A C 1
ATOM 483 O O . VAL A 1 66 ? -5.760 1.429 3.663 1.00 97.50 66 VAL A O 1
ATOM 486 N N . ASP A 1 67 ? -5.373 3.451 2.782 1.00 98.12 67 ASP A N 1
ATOM 487 C CA . ASP A 1 67 ? -6.762 3.911 2.861 1.00 98.12 67 ASP A CA 1
ATOM 488 C C . ASP A 1 67 ? -7.707 2.984 2.086 1.00 98.12 67 ASP A C 1
ATOM 490 O O . ASP A 1 67 ? -8.762 2.609 2.591 1.00 98.12 67 ASP A O 1
ATOM 494 N N . THR A 1 68 ? -7.305 2.523 0.897 1.00 98.25 68 THR A N 1
ATOM 495 C CA . THR A 1 68 ? -8.089 1.561 0.103 1.00 98.25 68 THR A CA 1
ATOM 496 C C . THR A 1 68 ? -8.303 0.248 0.862 1.00 98.25 68 THR A C 1
ATOM 498 O O . THR A 1 68 ? -9.429 -0.248 0.943 1.00 98.25 68 THR A O 1
ATOM 501 N N . HIS A 1 69 ? -7.254 -0.305 1.482 1.00 97.19 69 HIS A N 1
ATOM 502 C CA . HIS A 1 69 ? -7.368 -1.535 2.274 1.00 97.19 69 HIS A CA 1
ATOM 503 C C . HIS A 1 69 ? -8.287 -1.348 3.485 1.00 97.19 69 HIS A C 1
ATOM 505 O O . HIS A 1 69 ? -9.142 -2.194 3.748 1.00 97.19 69 HIS A O 1
ATOM 511 N N . PHE A 1 70 ? -8.173 -0.223 4.191 1.00 98.06 70 PHE A N 1
ATOM 512 C CA . PHE A 1 70 ? -9.027 0.092 5.337 1.00 98.06 70 PHE A CA 1
ATOM 513 C C . PHE A 1 70 ? -10.481 0.393 4.937 1.00 98.06 70 PHE A C 1
ATOM 515 O O . PHE A 1 70 ? -11.412 0.018 5.657 1.00 98.06 70 PHE A O 1
ATOM 522 N N . ALA A 1 71 ? -10.706 0.983 3.762 1.00 97.75 71 ALA A N 1
ATOM 523 C CA . ALA A 1 71 ? -12.034 1.140 3.184 1.00 97.75 71 ALA A CA 1
ATOM 524 C C . ALA A 1 71 ? -12.682 -0.220 2.891 1.00 97.75 71 ALA A C 1
ATOM 526 O O . ALA A 1 71 ? -13.863 -0.408 3.190 1.00 97.75 71 ALA A O 1
ATOM 527 N N . TRP A 1 72 ? -11.921 -1.188 2.368 1.00 97.94 72 TRP A N 1
ATOM 528 C CA . TRP A 1 72 ? -12.404 -2.559 2.187 1.00 97.94 72 TRP A CA 1
ATOM 529 C C . TRP A 1 72 ? -12.720 -3.235 3.517 1.00 97.94 72 TRP A C 1
ATOM 531 O O . TRP A 1 72 ? -13.797 -3.810 3.649 1.00 97.94 72 TRP A O 1
ATOM 541 N N . MET A 1 73 ? -11.838 -3.122 4.515 1.00 97.88 73 MET A N 1
ATOM 542 C CA . MET A 1 73 ? -12.099 -3.655 5.857 1.00 97.88 73 MET A CA 1
ATOM 543 C C . MET A 1 73 ? -13.433 -3.133 6.402 1.00 97.88 73 MET A C 1
ATOM 545 O O . MET A 1 73 ? -14.298 -3.922 6.771 1.00 97.88 73 MET A O 1
ATOM 549 N N . SER A 1 74 ? -13.651 -1.818 6.339 1.00 96.62 74 SER A N 1
ATOM 550 C CA . SER A 1 74 ? -14.905 -1.191 6.766 1.00 96.62 74 SER A CA 1
ATOM 551 C C . SER A 1 74 ? -16.117 -1.685 5.961 1.00 96.62 74 SER A C 1
ATOM 553 O O . SER A 1 74 ? -17.125 -2.085 6.546 1.00 96.62 74 SER A O 1
ATOM 555 N N . ARG A 1 75 ? -16.008 -1.729 4.622 1.00 97.62 75 ARG A N 1
ATOM 556 C CA . ARG A 1 75 ? -17.073 -2.183 3.707 1.00 97.62 75 ARG A CA 1
ATOM 557 C C . ARG A 1 75 ? -17.504 -3.624 3.981 1.00 97.62 75 ARG A C 1
ATOM 559 O O . ARG A 1 75 ? -18.691 -3.923 3.886 1.00 97.62 75 ARG A O 1
ATOM 566 N N . TYR A 1 76 ? -16.557 -4.499 4.308 1.00 97.50 76 TYR A N 1
ATOM 567 C CA . TYR A 1 76 ? -16.803 -5.926 4.519 1.00 97.50 76 TYR A CA 1
ATOM 568 C C . TYR A 1 76 ? -16.943 -6.316 5.998 1.00 97.50 76 TYR A C 1
ATOM 570 O O . TYR A 1 76 ? -16.964 -7.501 6.319 1.00 97.50 76 TYR A O 1
ATOM 578 N N . GLY A 1 77 ? -17.077 -5.341 6.902 1.00 95.56 77 GLY A N 1
ATOM 579 C CA . GLY A 1 77 ? -17.362 -5.597 8.316 1.00 95.56 77 GLY A CA 1
ATOM 580 C C . GLY A 1 77 ? -16.168 -6.087 9.140 1.00 95.56 77 GLY A C 1
ATOM 581 O O . GLY A 1 77 ? -16.375 -6.648 10.211 1.00 95.56 77 GLY A O 1
ATOM 582 N N . VAL A 1 78 ? -14.934 -5.868 8.676 1.00 96.06 78 VAL A N 1
ATOM 583 C CA . VAL A 1 78 ? -13.713 -6.104 9.456 1.00 96.06 78 VAL A CA 1
ATOM 584 C C . VAL A 1 78 ? -13.391 -4.848 10.257 1.00 96.06 78 VAL A C 1
ATOM 586 O O . VAL A 1 78 ? -13.022 -3.808 9.715 1.00 96.06 78 VAL A O 1
ATOM 589 N N . ASP A 1 79 ? -13.541 -4.938 11.569 1.00 93.12 79 ASP A N 1
ATOM 590 C CA . ASP A 1 79 ? -13.528 -3.797 12.478 1.00 93.12 79 ASP A CA 1
ATOM 591 C C . ASP A 1 79 ? -12.224 -3.651 13.269 1.00 93.12 79 ASP A C 1
ATOM 593 O O . ASP A 1 79 ? -12.076 -2.670 13.991 1.00 93.12 79 ASP A O 1
ATOM 597 N N . THR A 1 80 ? -11.271 -4.577 13.132 1.00 92.88 80 THR A N 1
ATOM 598 C CA . THR A 1 80 ? -9.977 -4.545 13.835 1.00 92.88 80 THR A CA 1
ATOM 599 C C . THR A 1 80 ? -8.818 -4.866 12.891 1.00 92.88 80 THR A C 1
ATOM 601 O O . THR A 1 80 ? -8.896 -5.802 12.098 1.00 92.88 80 THR A O 1
ATOM 604 N N . ALA A 1 81 ? -7.715 -4.118 13.010 1.00 94.00 81 ALA A N 1
ATOM 605 C CA . ALA A 1 81 ? -6.457 -4.375 12.310 1.00 94.00 81 ALA A CA 1
ATOM 606 C C . ALA A 1 81 ? -5.320 -4.578 13.320 1.00 94.00 81 ALA A C 1
ATOM 608 O O . ALA A 1 81 ? -5.184 -3.810 14.272 1.00 94.00 81 ALA A O 1
ATOM 609 N N . ALA A 1 82 ? -4.471 -5.579 13.087 1.00 92.62 82 ALA A N 1
ATOM 610 C CA . ALA A 1 82 ? -3.236 -5.782 13.837 1.00 92.62 82 ALA A CA 1
ATOM 611 C C . ALA A 1 82 ? -2.039 -5.559 12.906 1.00 92.62 82 ALA A C 1
ATOM 613 O O . ALA A 1 82 ? -1.851 -6.296 11.939 1.00 92.62 82 ALA A O 1
ATOM 614 N N . LEU A 1 83 ? -1.228 -4.536 13.188 1.00 92.00 83 LEU A N 1
ATOM 615 C CA . LEU A 1 83 ? -0.031 -4.241 12.404 1.00 92.00 83 LEU A CA 1
ATOM 616 C C . LEU A 1 83 ? 1.162 -5.035 12.940 1.00 92.00 83 LEU A C 1
ATOM 618 O O . LEU A 1 83 ? 1.649 -4.774 14.040 1.00 92.00 83 LEU A O 1
ATOM 622 N N . GLN A 1 84 ? 1.657 -5.979 12.144 1.00 90.38 84 GLN A N 1
ATOM 623 C CA . GLN A 1 84 ? 2.873 -6.716 12.465 1.00 90.38 84 GLN A CA 1
ATOM 624 C C . GLN A 1 84 ? 4.106 -5.823 12.285 1.00 90.38 84 GLN A C 1
ATOM 626 O O . GLN A 1 84 ? 4.272 -5.160 11.259 1.00 90.38 84 GLN A O 1
ATOM 631 N N . ARG A 1 85 ? 4.990 -5.822 13.284 1.00 87.94 85 ARG A N 1
ATOM 632 C CA . ARG A 1 85 ? 6.242 -5.062 13.276 1.00 87.94 85 ARG A CA 1
ATOM 633 C C . ARG A 1 85 ? 7.415 -5.996 13.565 1.00 87.94 85 ARG A C 1
ATOM 635 O O . ARG A 1 85 ? 7.377 -6.724 14.552 1.00 87.94 85 ARG A O 1
ATOM 642 N N . PHE A 1 86 ? 8.442 -5.944 12.721 1.00 83.62 86 PHE A N 1
ATOM 643 C CA . PHE A 1 86 ? 9.702 -6.673 12.879 1.00 83.62 86 PHE A CA 1
ATOM 644 C C . PHE A 1 86 ? 10.877 -5.702 12.890 1.00 83.62 86 PHE A C 1
ATOM 646 O O . PHE A 1 86 ? 10.762 -4.616 12.326 1.00 83.62 86 PHE A O 1
ATOM 653 N N . ASP A 1 87 ? 11.957 -6.112 13.559 1.00 82.38 87 ASP A N 1
ATOM 654 C CA . ASP A 1 87 ? 13.207 -5.357 13.705 1.00 82.38 87 ASP A CA 1
ATOM 655 C C . ASP A 1 87 ? 13.007 -3.846 13.964 1.00 82.38 87 ASP A C 1
ATOM 657 O O . ASP A 1 87 ? 13.422 -2.994 13.179 1.00 82.38 87 ASP A O 1
ATOM 661 N N . PRO A 1 88 ? 12.304 -3.477 15.051 1.00 77.06 88 PRO A N 1
ATOM 662 C CA . PRO A 1 88 ? 11.920 -2.087 15.287 1.00 77.06 88 PRO A CA 1
ATOM 663 C C . PRO A 1 88 ? 13.107 -1.164 15.603 1.00 77.06 88 PRO A C 1
ATOM 665 O O . PRO A 1 88 ? 12.931 0.050 15.592 1.00 77.06 88 PRO A O 1
ATOM 668 N N . THR A 1 89 ? 14.282 -1.717 15.912 1.00 85.50 89 THR A N 1
ATOM 669 C CA . THR A 1 89 ? 15.490 -0.965 16.285 1.00 85.50 89 THR A CA 1
ATOM 670 C C . THR A 1 89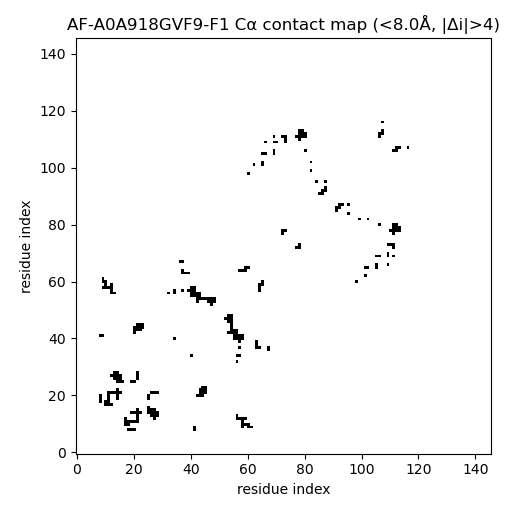 ? 16.582 -0.989 15.217 1.00 85.50 89 THR A C 1
ATOM 672 O O . THR A 1 89 ? 17.566 -0.269 15.368 1.00 85.50 89 THR A O 1
ATOM 675 N N . GLY A 1 90 ? 16.447 -1.823 14.183 1.00 85.44 90 GLY A N 1
ATOM 676 C CA . GLY A 1 90 ? 17.364 -1.874 13.049 1.00 85.44 90 GLY A CA 1
ATOM 677 C C . GLY A 1 90 ? 16.979 -0.910 11.928 1.00 85.44 90 GLY A C 1
ATOM 678 O O . GLY A 1 90 ? 16.170 0.005 12.105 1.00 85.44 90 GLY A O 1
ATOM 679 N N . ASP A 1 91 ? 17.540 -1.144 10.743 1.00 83.50 91 ASP A N 1
ATOM 680 C CA . ASP A 1 91 ? 17.390 -0.260 9.578 1.00 83.50 91 ASP A CA 1
ATOM 681 C C . ASP A 1 91 ? 15.939 -0.163 9.073 1.00 83.50 91 ASP A C 1
ATOM 683 O O . ASP A 1 91 ? 15.566 0.808 8.413 1.00 83.50 91 ASP A O 1
ATOM 687 N N . GLU A 1 92 ? 15.083 -1.138 9.401 1.00 82.94 92 GLU A N 1
ATOM 688 C CA . GLU A 1 92 ? 13.661 -1.085 9.049 1.00 82.94 92 GLU A CA 1
ATOM 689 C C . GLU A 1 92 ? 12.837 -0.166 9.964 1.00 82.94 92 GLU A C 1
ATOM 691 O O . GLU A 1 92 ? 11.748 0.261 9.567 1.00 82.94 92 GLU A O 1
ATOM 696 N N . GLY A 1 93 ? 13.336 0.161 11.162 1.00 87.81 93 GLY A N 1
ATOM 697 C CA . GLY A 1 93 ? 12.618 0.896 12.208 1.00 87.81 93 GLY A CA 1
ATOM 698 C C . GLY A 1 93 ? 11.890 2.150 11.704 1.00 87.81 93 GLY A C 1
ATOM 699 O O . GLY A 1 93 ? 10.660 2.202 11.821 1.00 87.81 93 GLY A O 1
ATOM 700 N N . PRO A 1 94 ? 12.585 3.110 11.057 1.00 89.50 94 PRO A N 1
ATOM 701 C CA . PRO A 1 94 ? 11.966 4.336 10.547 1.00 89.50 94 PRO A CA 1
ATOM 702 C C . PRO A 1 94 ? 10.819 4.081 9.559 1.00 89.50 94 PRO A C 1
ATOM 704 O O . PRO A 1 94 ? 9.754 4.694 9.659 1.00 89.50 94 PRO A O 1
ATOM 707 N N . THR A 1 95 ? 10.988 3.130 8.635 1.00 87.19 95 THR A N 1
ATOM 708 C CA . THR A 1 95 ? 9.944 2.749 7.672 1.00 87.19 95 THR A CA 1
ATOM 709 C C . THR A 1 95 ? 8.745 2.112 8.381 1.00 87.19 95 THR A C 1
ATOM 711 O O . THR A 1 95 ? 7.594 2.373 8.019 1.00 87.19 95 THR A O 1
ATOM 714 N N . ARG A 1 96 ? 8.975 1.296 9.420 1.00 89.81 96 ARG A N 1
ATOM 715 C CA . ARG A 1 96 ? 7.900 0.673 10.214 1.00 89.81 96 ARG A CA 1
ATOM 716 C C . ARG A 1 96 ? 7.158 1.682 11.091 1.00 89.81 96 ARG A C 1
ATOM 718 O O . ARG A 1 96 ? 5.943 1.547 11.253 1.00 89.81 96 ARG A O 1
ATOM 725 N N . ASP A 1 97 ? 7.840 2.689 11.625 1.00 91.75 97 ASP A N 1
ATOM 726 C CA . ASP A 1 97 ? 7.206 3.793 12.353 1.00 91.75 97 ASP A CA 1
ATOM 727 C C . ASP A 1 97 ? 6.323 4.629 11.426 1.00 91.75 97 ASP A C 1
ATOM 729 O O . ASP A 1 97 ? 5.158 4.875 11.747 1.00 91.75 97 ASP A O 1
ATOM 733 N N . ALA A 1 98 ? 6.819 4.966 10.232 1.00 92.44 98 ALA A N 1
ATOM 734 C CA . ALA A 1 98 ? 6.027 5.664 9.225 1.00 92.44 98 ALA A CA 1
ATOM 735 C C . ALA A 1 98 ? 4.774 4.864 8.827 1.00 92.44 98 ALA A C 1
ATOM 737 O O . ALA A 1 98 ? 3.675 5.419 8.812 1.00 92.44 98 ALA A O 1
ATOM 738 N N . MET A 1 99 ? 4.890 3.550 8.585 1.00 93.81 99 MET A N 1
ATOM 739 C CA . MET A 1 99 ? 3.706 2.718 8.324 1.00 93.81 99 MET A CA 1
ATOM 740 C C . MET A 1 99 ? 2.756 2.627 9.513 1.00 93.81 99 MET A C 1
ATOM 742 O O . MET A 1 99 ? 1.548 2.547 9.303 1.00 93.81 99 MET A O 1
ATOM 746 N N . THR A 1 100 ? 3.2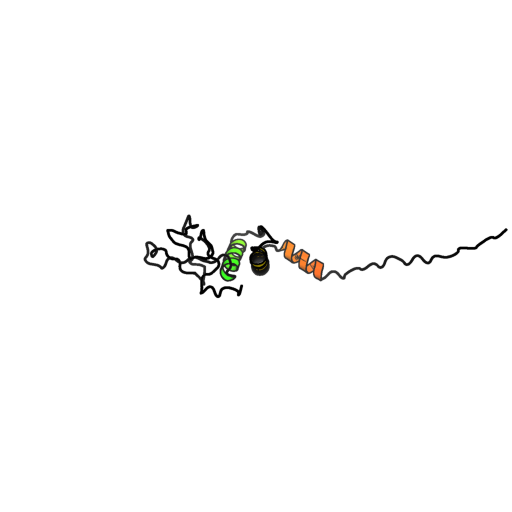66 2.667 10.745 1.00 94.44 100 THR A N 1
ATOM 747 C CA . THR A 1 100 ? 2.416 2.664 11.943 1.00 94.44 100 THR A CA 1
ATOM 748 C C . THR A 1 100 ? 1.507 3.889 11.972 1.00 94.44 100 THR A C 1
ATOM 750 O O . THR A 1 100 ? 0.316 3.749 12.247 1.00 94.44 100 THR A O 1
ATOM 753 N N . GLU A 1 101 ? 2.031 5.069 11.634 1.00 95.38 101 GLU A N 1
ATOM 754 C CA . GLU A 1 101 ? 1.219 6.287 11.577 1.00 95.38 101 GLU A CA 1
ATOM 755 C C . GLU A 1 101 ? 0.196 6.242 10.436 1.00 95.38 101 GLU A C 1
ATOM 757 O O . GLU A 1 101 ? -0.981 6.522 10.651 1.00 95.38 101 GLU A O 1
ATOM 762 N N . LYS A 1 102 ? 0.602 5.796 9.244 1.00 96.50 102 LYS A N 1
ATOM 763 C CA . LYS A 1 102 ? -0.294 5.652 8.082 1.00 96.50 102 LYS A CA 1
ATOM 764 C C . LYS A 1 102 ? -1.472 4.719 8.372 1.00 96.50 102 LYS A C 1
ATOM 766 O O . LYS A 1 102 ? -2.622 5.056 8.095 1.00 96.50 102 LYS A O 1
ATOM 771 N N . VAL A 1 103 ? -1.177 3.565 8.974 1.00 96.44 103 VAL A N 1
ATOM 772 C CA . VAL A 1 103 ? -2.171 2.574 9.409 1.00 96.44 103 VAL A CA 1
ATOM 773 C C . VAL A 1 103 ? -3.087 3.158 10.472 1.00 96.44 103 VAL A C 1
ATOM 775 O O . VAL A 1 103 ? -4.297 2.981 10.391 1.00 96.44 103 VAL A O 1
ATOM 778 N N . ARG A 1 104 ? -2.536 3.881 11.452 1.00 95.06 104 ARG A N 1
ATOM 779 C CA . ARG A 1 104 ? -3.329 4.541 12.490 1.00 95.06 104 ARG A CA 1
ATOM 780 C C . ARG A 1 104 ? -4.324 5.536 11.885 1.00 95.06 104 ARG A C 1
ATOM 782 O O . ARG A 1 104 ? -5.496 5.500 12.251 1.00 95.06 104 ARG A O 1
ATOM 789 N N . VAL A 1 105 ? -3.866 6.414 10.993 1.00 95.75 105 VAL A N 1
ATOM 790 C CA . VAL A 1 105 ? -4.710 7.432 10.350 1.00 95.75 105 VAL A CA 1
ATOM 791 C C . VAL A 1 105 ? -5.843 6.775 9.559 1.00 95.75 105 VAL A C 1
ATOM 793 O O . VAL A 1 105 ? -7.004 7.138 9.750 1.00 95.75 105 VAL A O 1
ATOM 796 N N . ALA A 1 106 ? -5.536 5.762 8.745 1.00 97.44 106 ALA A N 1
ATOM 797 C CA . ALA A 1 106 ? -6.535 5.043 7.956 1.00 97.44 106 ALA A CA 1
ATOM 798 C C . ALA A 1 106 ? -7.543 4.280 8.836 1.00 97.44 106 ALA A C 1
ATOM 800 O O . ALA A 1 106 ? -8.751 4.327 8.600 1.00 97.44 106 ALA A O 1
ATOM 801 N N . ALA A 1 107 ? -7.061 3.626 9.895 1.00 96.31 107 ALA A N 1
ATOM 802 C CA . ALA A 1 107 ? -7.890 2.928 10.874 1.00 96.31 107 ALA A CA 1
ATOM 803 C C . ALA A 1 107 ? -8.926 3.871 11.508 1.00 96.31 107 ALA A C 1
ATOM 805 O O . ALA A 1 107 ? -10.131 3.603 11.476 1.00 96.31 107 ALA A O 1
ATOM 806 N N . GLU A 1 108 ? -8.469 5.029 11.996 1.00 93.88 108 GLU A N 1
ATOM 807 C CA . GLU A 1 108 ? -9.335 6.053 12.584 1.00 93.88 108 GLU A CA 1
ATOM 808 C C . GLU A 1 108 ? -10.333 6.626 11.555 1.00 93.88 108 GLU A C 1
ATOM 810 O O . GLU A 1 108 ? -11.508 6.801 11.888 1.00 93.88 108 GLU A O 1
ATOM 815 N N . ALA A 1 109 ? -9.902 6.870 10.311 1.00 95.56 109 ALA A N 1
ATOM 816 C CA . ALA A 1 109 ? -10.744 7.421 9.245 1.00 95.56 109 ALA A CA 1
ATOM 817 C C . ALA A 1 109 ? -11.851 6.456 8.782 1.00 95.56 109 ALA A C 1
ATOM 819 O O . ALA A 1 109 ? -12.981 6.880 8.537 1.00 95.56 109 ALA A O 1
ATOM 820 N N . HIS A 1 110 ? -11.554 5.156 8.703 1.00 96.00 110 HIS A N 1
ATOM 821 C CA . HIS A 1 110 ? -12.485 4.135 8.211 1.00 96.00 110 HIS A CA 1
ATOM 822 C C . HIS A 1 110 ? -13.243 3.394 9.322 1.00 96.00 110 HIS A C 1
ATOM 824 O O . HIS A 1 110 ? -14.103 2.552 9.042 1.00 96.00 110 HIS A O 1
ATOM 830 N N . GLY A 1 111 ? -12.978 3.726 10.589 1.00 94.06 111 GLY A N 1
ATOM 831 C CA . GLY A 1 111 ? -13.647 3.117 11.736 1.00 94.06 111 GLY A CA 1
ATOM 832 C C . GLY A 1 111 ? -13.249 1.659 11.958 1.00 94.06 111 GLY A C 1
ATOM 833 O O . GLY A 1 111 ? -14.084 0.869 12.397 1.00 94.06 111 GLY A O 1
ATOM 834 N N . VAL A 1 112 ? -11.996 1.324 11.665 1.00 92.44 112 VAL A N 1
ATOM 835 C CA . VAL A 1 112 ? -11.347 0.060 12.018 1.00 92.44 112 VAL A CA 1
ATOM 836 C C . VAL A 1 112 ? -10.522 0.362 13.278 1.00 92.44 112 VAL A C 1
ATOM 838 O O . VAL A 1 112 ? -9.721 1.279 13.260 1.00 92.44 112 VAL A O 1
ATOM 841 N N . ASP A 1 113 ? -10.747 -0.333 14.393 1.00 85.31 113 ASP A N 1
ATOM 842 C CA . ASP A 1 113 ? -10.332 -0.001 15.774 1.00 85.31 113 ASP A CA 1
ATOM 843 C C . ASP A 1 113 ? -11.214 1.043 16.500 1.00 85.31 113 ASP A C 1
ATOM 845 O O . ASP A 1 113 ? -10.740 1.968 17.171 1.00 85.31 113 ASP A O 1
ATOM 849 N N . ARG A 1 114 ? -12.548 0.910 16.407 1.00 77.31 114 ARG A N 1
ATOM 850 C CA . ARG A 1 114 ? -13.481 1.823 17.110 1.00 77.31 114 ARG A CA 1
ATOM 851 C C . ARG A 1 114 ? -13.326 1.780 18.627 1.00 77.31 114 ARG A C 1
ATOM 853 O O . ARG A 1 114 ? -13.399 2.825 19.273 1.00 77.31 114 ARG A O 1
ATOM 860 N N . GLU A 1 115 ? -13.133 0.594 19.195 1.00 75.25 115 GLU A N 1
ATOM 861 C CA . GLU A 1 115 ? -12.999 0.424 20.643 1.00 75.25 115 GLU A CA 1
ATOM 862 C C . GLU A 1 115 ? -11.669 0.998 21.152 1.00 75.25 115 GLU A C 1
ATOM 864 O O . GLU A 1 115 ? -11.662 1.764 22.120 1.00 75.25 115 GLU A O 1
ATOM 869 N N . GLY A 1 116 ? -10.551 0.743 20.463 1.00 73.31 116 GLY A N 1
ATOM 870 C CA . GLY A 1 116 ? -9.273 1.379 20.782 1.00 73.31 116 GLY A CA 1
ATOM 871 C C . GLY A 1 116 ? -9.331 2.898 20.629 1.00 73.31 116 GLY A C 1
ATOM 872 O O . GLY A 1 116 ? -8.850 3.631 21.502 1.00 73.31 116 GLY A O 1
ATOM 873 N N . THR A 1 117 ? -10.010 3.399 19.595 1.00 74.88 117 THR A N 1
ATOM 874 C CA . THR A 1 117 ? -10.215 4.840 19.385 1.00 74.88 117 THR A CA 1
ATOM 875 C C . THR A 1 117 ? -11.033 5.477 20.515 1.00 74.88 117 THR A C 1
ATOM 877 O O . THR A 1 117 ? -10.653 6.537 21.026 1.00 74.88 117 THR A O 1
ATOM 880 N N . ARG A 1 118 ? -12.126 4.836 20.959 1.00 77.94 118 ARG A N 1
ATOM 881 C CA . ARG A 1 118 ? -12.944 5.296 22.098 1.00 77.94 118 ARG A CA 1
ATOM 882 C C . ARG A 1 118 ? -12.122 5.361 23.381 1.00 77.94 118 ARG A C 1
ATOM 884 O O . ARG A 1 118 ? -12.042 6.425 23.994 1.00 77.94 118 ARG A O 1
ATOM 891 N N . ARG A 1 119 ? -11.402 4.286 23.719 1.00 78.06 119 ARG A N 1
ATOM 892 C CA . ARG A 1 119 ? -10.534 4.240 24.910 1.00 78.06 119 ARG A CA 1
ATOM 893 C C . ARG A 1 119 ? -9.472 5.338 24.908 1.00 78.06 119 ARG A C 1
ATOM 895 O O . ARG A 1 119 ? -9.237 5.963 25.940 1.00 78.06 119 ARG A O 1
ATOM 902 N N . ARG A 1 120 ? -8.844 5.617 23.759 1.00 79.81 120 ARG A N 1
ATOM 903 C CA . ARG A 1 120 ? -7.849 6.699 23.621 1.00 79.81 120 ARG A CA 1
ATOM 904 C C . ARG A 1 120 ? -8.469 8.085 23.812 1.00 79.81 120 ARG A C 1
ATOM 906 O O . ARG A 1 120 ? -7.859 8.930 24.471 1.00 79.81 120 ARG A O 1
ATOM 913 N N . ARG A 1 121 ? -9.664 8.329 23.263 1.00 77.50 121 ARG A N 1
ATOM 914 C CA . ARG A 1 121 ? -10.404 9.590 23.464 1.00 77.50 121 ARG A CA 1
ATOM 915 C C . ARG A 1 121 ? -10.774 9.786 24.932 1.00 77.50 121 ARG A C 1
ATOM 917 O O . ARG A 1 121 ? -10.539 10.869 25.469 1.00 77.50 121 ARG A O 1
ATOM 924 N N . ASP A 1 122 ? -11.256 8.740 25.591 1.00 81.19 122 ASP A N 1
ATOM 925 C CA . ASP A 1 122 ? -11.608 8.783 27.010 1.00 81.19 122 ASP A CA 1
ATOM 926 C C . ASP A 1 122 ? -10.374 8.995 27.894 1.00 81.19 122 ASP A C 1
ATOM 928 O O . ASP A 1 122 ? -10.403 9.817 28.808 1.00 81.19 122 ASP A O 1
ATOM 932 N N . ALA A 1 123 ? -9.254 8.332 27.591 1.00 79.75 123 ALA A N 1
ATOM 933 C CA . ALA A 1 123 ? -7.993 8.516 28.307 1.00 79.75 123 ALA A CA 1
ATOM 934 C C . ALA A 1 123 ? -7.448 9.950 28.189 1.00 79.75 123 ALA A C 1
ATOM 936 O O . ALA A 1 123 ? -6.954 10.490 29.176 1.00 79.75 123 ALA A O 1
ATOM 937 N N . ARG A 1 124 ? -7.578 10.598 27.020 1.00 79.62 124 ARG A N 1
ATOM 938 C CA . ARG A 1 124 ? -7.203 12.016 26.838 1.00 79.62 124 ARG A CA 1
ATOM 939 C C . ARG A 1 124 ? -8.114 12.981 27.600 1.00 79.62 124 ARG A C 1
ATOM 941 O O . ARG A 1 124 ? -7.663 14.057 27.977 1.00 79.62 124 ARG A O 1
ATOM 948 N N . ARG A 1 125 ? -9.380 12.616 27.818 1.00 79.31 125 ARG A N 1
ATOM 949 C CA . ARG A 1 125 ? -10.354 13.421 28.576 1.00 79.31 125 ARG A CA 1
ATOM 950 C C . ARG A 1 125 ? -10.232 13.254 30.090 1.00 79.31 125 ARG A C 1
ATOM 952 O O . ARG A 1 125 ? -10.759 14.082 30.829 1.00 79.31 125 ARG A O 1
ATOM 959 N N . ARG A 1 126 ? -9.556 12.207 30.574 1.00 71.31 126 ARG A N 1
ATOM 960 C CA . ARG A 1 126 ? -9.352 11.995 32.011 1.00 71.31 126 ARG A CA 1
ATOM 961 C C . ARG A 1 126 ? -8.285 12.963 32.543 1.00 71.31 126 ARG A C 1
ATOM 963 O O . ARG A 1 126 ? -7.152 12.928 32.065 1.00 71.31 126 ARG A O 1
ATOM 970 N N . PRO A 1 127 ? -8.593 13.799 33.552 1.00 71.06 127 PRO A N 1
ATOM 971 C CA . PRO A 1 127 ? -7.577 14.622 34.195 1.00 71.06 127 PRO A CA 1
ATOM 972 C C . PRO A 1 127 ? -6.524 13.722 34.851 1.00 71.06 127 PRO A C 1
ATOM 974 O O . PRO A 1 127 ? -6.862 12.730 35.505 1.00 71.06 127 PRO A O 1
ATOM 977 N N . ARG A 1 128 ? -5.240 14.067 34.688 1.00 64.31 128 ARG A N 1
ATOM 978 C CA . ARG A 1 128 ? -4.130 13.407 35.389 1.00 64.31 128 ARG A CA 1
ATOM 979 C C . ARG A 1 128 ? -4.324 13.605 36.894 1.00 64.31 128 ARG A C 1
ATOM 981 O O . ARG A 1 128 ? -3.965 14.647 37.432 1.00 64.31 128 ARG A O 1
ATOM 988 N N . ARG A 1 129 ? -4.891 12.614 37.586 1.00 66.75 129 ARG A N 1
ATOM 989 C CA . ARG A 1 129 ? -4.878 12.570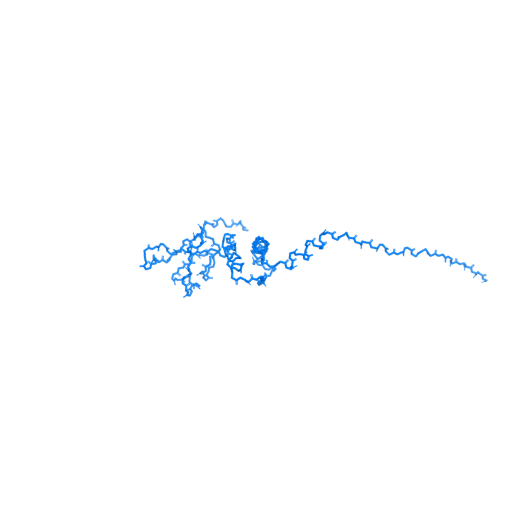 39.053 1.00 66.75 129 ARG A CA 1
ATOM 990 C C . ARG A 1 129 ? -3.455 12.258 39.511 1.00 66.75 129 ARG A C 1
ATOM 992 O O . ARG A 1 129 ? -3.119 11.108 39.762 1.00 66.75 129 ARG A O 1
ATOM 999 N N . TYR A 1 130 ? -2.622 13.287 39.622 1.00 55.00 130 TYR A N 1
ATOM 1000 C CA . TYR A 1 130 ? -1.497 13.240 40.548 1.00 55.00 130 TYR A CA 1
ATOM 1001 C C . TYR A 1 130 ? -2.078 13.387 41.955 1.00 55.00 130 TYR A C 1
ATOM 1003 O O . TYR A 1 130 ? -2.340 14.493 42.420 1.00 55.00 130 TYR A O 1
ATOM 1011 N N . ALA A 1 131 ? -2.351 12.265 42.618 1.00 57.22 131 ALA A N 1
ATOM 1012 C CA . ALA A 1 131 ? -2.509 12.279 44.062 1.00 57.22 131 ALA A CA 1
ATOM 1013 C C . ALA A 1 131 ? -1.102 12.421 44.654 1.00 57.22 131 ALA A C 1
ATOM 1015 O O . ALA A 1 131 ? -0.329 11.464 44.658 1.00 57.22 131 ALA A O 1
ATOM 1016 N N . SER A 1 132 ? -0.740 13.629 45.087 1.00 57.84 132 SER A N 1
ATOM 1017 C CA . SER A 1 132 ? 0.458 13.831 45.901 1.00 57.84 132 SER A CA 1
ATOM 1018 C C . SER A 1 132 ? 0.357 12.932 47.140 1.00 57.84 132 SER A C 1
ATOM 1020 O O . SER A 1 132 ? -0.670 12.992 47.823 1.00 57.84 132 SER A O 1
ATOM 1022 N N . PRO A 1 133 ? 1.364 12.096 47.453 1.00 62.31 133 PRO A N 1
ATOM 1023 C CA . PRO A 1 133 ? 1.344 11.334 48.693 1.00 62.31 133 PRO A CA 1
ATOM 1024 C C . PRO A 1 133 ? 1.287 12.311 49.882 1.00 62.31 133 PRO A C 1
ATOM 1026 O O . PRO A 1 133 ? 1.923 13.372 49.826 1.00 62.31 133 PRO A O 1
ATOM 1029 N N . PRO A 1 134 ? 0.520 12.009 50.946 1.00 59.31 134 PRO A N 1
ATOM 1030 C CA . PRO A 1 134 ? 0.418 12.902 52.091 1.00 59.31 134 PRO A CA 1
ATOM 1031 C C . PRO A 1 134 ? 1.804 13.100 52.714 1.00 59.31 134 PRO A C 1
ATOM 1033 O O . PRO A 1 134 ? 2.505 12.135 53.028 1.00 59.31 134 PRO A O 1
ATOM 1036 N N . ARG A 1 135 ? 2.205 14.365 52.893 1.00 55.12 135 ARG A N 1
ATOM 1037 C CA . ARG A 1 135 ? 3.407 14.722 53.654 1.00 55.12 135 ARG A CA 1
ATOM 1038 C C . ARG A 1 135 ? 3.218 14.217 55.082 1.00 55.12 135 ARG A C 1
ATOM 1040 O O . ARG A 1 135 ? 2.441 14.783 55.843 1.00 55.12 135 ARG A O 1
ATOM 1047 N N . ARG A 1 136 ? 3.933 13.154 55.447 1.00 57.09 136 ARG A N 1
ATOM 1048 C CA . ARG A 1 136 ? 4.121 12.761 56.845 1.00 57.09 136 ARG A CA 1
ATOM 1049 C C . ARG A 1 136 ? 4.903 13.881 57.531 1.00 57.09 136 ARG A C 1
ATOM 1051 O O . ARG A 1 136 ? 6.108 14.005 57.339 1.00 57.09 136 ARG A O 1
ATOM 1058 N N . THR A 1 137 ? 4.220 14.718 58.301 1.00 51.31 137 THR A N 1
ATOM 1059 C CA . THR A 1 137 ? 4.864 15.590 59.284 1.00 51.31 137 THR A CA 1
ATOM 1060 C C . THR A 1 137 ? 5.469 14.695 60.363 1.00 51.31 137 THR A C 1
ATOM 1062 O O . THR A 1 137 ? 4.738 14.053 61.117 1.00 51.31 137 THR A O 1
ATOM 1065 N N . ALA A 1 138 ? 6.797 14.598 60.411 1.00 50.97 138 ALA A N 1
ATOM 1066 C CA . ALA A 1 138 ? 7.490 14.003 61.544 1.00 50.97 138 ALA A CA 1
ATOM 1067 C C . ALA A 1 138 ? 7.330 14.952 62.741 1.00 50.97 138 ALA A C 1
ATOM 1069 O O . ALA A 1 138 ? 7.876 16.052 62.739 1.00 50.97 138 ALA A O 1
ATOM 1070 N N . SER A 1 139 ? 6.531 14.544 63.725 1.00 51.16 139 SER A N 1
ATOM 1071 C CA . SER A 1 139 ? 6.390 15.226 65.010 1.00 51.16 139 SER A CA 1
ATOM 1072 C C . SER A 1 139 ? 7.082 14.389 66.081 1.00 51.16 139 SER A C 1
ATOM 1074 O O . SER A 1 139 ? 6.734 13.225 66.253 1.00 51.16 139 SER A O 1
ATOM 1076 N N . GLY A 1 140 ? 8.020 15.009 66.801 1.00 45.56 140 GLY A N 1
ATOM 1077 C CA . GLY A 1 140 ? 8.458 14.593 68.134 1.00 45.56 140 GLY A CA 1
ATOM 1078 C C . GLY A 1 140 ? 9.573 13.551 68.192 1.00 45.56 140 GLY A C 1
ATOM 1079 O O . GLY A 1 140 ? 9.306 12.359 68.289 1.00 45.56 140 GLY A O 1
ATOM 1080 N N . PHE A 1 141 ? 10.825 14.010 68.247 1.00 43.88 141 PHE A N 1
ATOM 1081 C CA . PHE A 1 141 ? 11.899 13.269 68.909 1.00 43.88 141 PHE A CA 1
ATOM 1082 C C . PHE A 1 141 ? 12.301 14.084 70.141 1.00 43.88 141 PHE A C 1
ATOM 1084 O O . PHE A 1 141 ? 12.969 15.109 70.023 1.00 43.88 141 PHE A O 1
ATOM 1091 N N . THR A 1 142 ? 11.818 13.679 71.314 1.00 47.28 142 THR A N 1
ATOM 1092 C CA . THR A 1 142 ? 12.239 14.247 72.599 1.00 47.28 142 THR A CA 1
ATOM 1093 C C . THR A 1 142 ? 13.396 13.402 73.118 1.00 47.28 142 THR A C 1
ATOM 1095 O O . THR A 1 142 ? 13.237 12.206 73.347 1.00 47.28 142 THR A O 1
ATOM 1098 N N . SER A 1 143 ? 14.570 14.010 73.269 1.00 44.78 143 SER A N 1
ATOM 1099 C CA . SER A 1 143 ? 15.739 13.406 73.907 1.00 44.78 143 SER A CA 1
ATOM 1100 C C . SER A 1 143 ? 15.576 13.415 75.431 1.00 44.78 143 SER A C 1
ATOM 1102 O O . SER A 1 143 ? 15.434 14.488 76.016 1.00 44.78 143 SER A O 1
ATOM 1104 N N . CYS A 1 144 ? 15.651 12.251 76.077 1.00 40.44 144 CYS A N 1
ATOM 1105 C CA . CYS A 1 144 ? 15.963 12.153 77.504 1.00 40.44 144 CYS A CA 1
ATOM 1106 C C . CYS A 1 144 ? 17.437 11.766 77.646 1.00 40.44 144 CYS A C 1
ATOM 1108 O O . CYS A 1 144 ? 17.842 10.690 77.212 1.00 40.44 144 CYS A O 1
ATOM 1110 N N . THR A 1 145 ? 18.219 12.665 78.240 1.00 50.28 145 THR A N 1
ATOM 1111 C CA . THR A 1 145 ? 19.592 12.424 78.695 1.00 50.28 145 THR A CA 1
ATOM 1112 C C . THR A 1 145 ? 19.552 11.936 80.145 1.00 50.28 145 THR A C 1
ATOM 1114 O O . THR A 1 145 ? 18.785 12.463 80.952 1.00 50.28 145 THR A O 1
ATOM 1117 N N . THR A 1 146 ? 20.391 10.962 80.488 1.00 54.50 146 THR A N 1
ATOM 1118 C CA . THR A 1 146 ? 20.935 10.748 81.839 1.00 54.50 146 THR A CA 1
ATOM 1119 C C . THR A 1 146 ? 22.418 10.474 81.683 1.00 54.50 146 THR A C 1
ATOM 1121 O O . THR A 1 146 ? 22.764 9.768 80.708 1.00 54.50 146 THR A O 1
#